Protein AF-K2CCD5-F1 (afdb_monomer)

Secondary structure (DSSP, 8-state):
------------------------STTSPPP----TT--------HHHHHHHHHHHHHHHHH-HHHHS-------------SS---EE-GGGTTT--EE--GGGHHHHHHHHHHHHHHHHHHHHHHHHHHHHHTT-

Sequence (136 aa):
MTDPVSDPATPPESDVPKEFKTCGLPGEPACKIDETGTPEAKTDTGEADAKKALKPLEDFAANPSAVLPTLPTINWAFTLPSGCAPIALPAFDPWLQEIDVCSFQPMFHDLMTVIWVMGGLFGAIGTFWRNTFSQG

Radius of gyration: 37.44 Å; Cα contacts (8 Å, |Δi|>4): 35; chains: 1; bounding box: 90×44×104 Å

Structure (mmCIF, N/CA/C/O backbone):
data_AF-K2CCD5-F1
#
_entry.id   AF-K2CCD5-F1
#
loop_
_atom_site.group_PDB
_atom_site.id
_atom_site.type_symbol
_atom_site.label_atom_id
_atom_site.label_alt_id
_atom_site.label_comp_id
_atom_site.label_asym_id
_atom_site.label_entity_id
_atom_site.label_seq_id
_atom_site.pdbx_PDB_ins_code
_atom_site.Cartn_x
_atom_site.Cartn_y
_atom_site.Cartn_z
_atom_site.occupancy
_atom_site.B_iso_or_equiv
_atom_site.auth_seq_id
_atom_site.auth_comp_id
_atom_site.auth_asym_id
_atom_site.auth_atom_id
_atom_site.pdbx_PDB_model_num
ATOM 1 N N . MET A 1 1 ? -21.209 -13.031 -58.702 1.00 47.00 1 MET A N 1
ATOM 2 C CA . MET A 1 1 ? -22.049 -14.119 -58.168 1.00 47.00 1 MET A CA 1
ATOM 3 C C . MET A 1 1 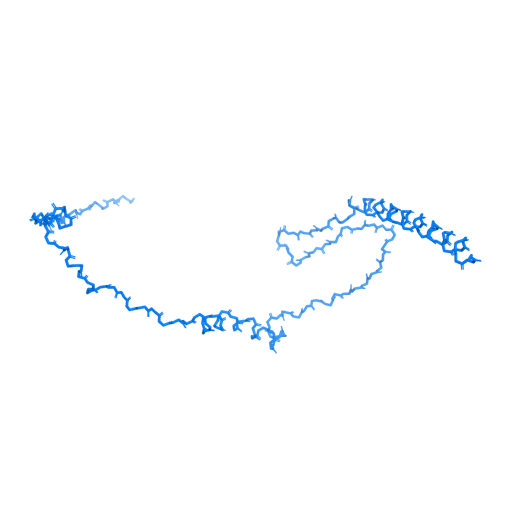? -23.062 -13.466 -57.254 1.00 47.00 1 MET A C 1
ATOM 5 O O . MET A 1 1 ? -22.756 -13.131 -56.122 1.00 47.00 1 MET A O 1
ATOM 9 N N . THR A 1 2 ? -24.188 -13.114 -57.854 1.00 50.06 2 THR A N 1
ATOM 10 C CA . THR A 1 2 ? -25.384 -12.545 -57.239 1.00 50.06 2 THR A CA 1
ATOM 11 C C . THR A 1 2 ? -26.363 -13.685 -57.052 1.00 50.06 2 THR A C 1
ATOM 13 O O . THR A 1 2 ? -26.672 -14.310 -58.056 1.00 50.06 2 THR A O 1
ATOM 16 N N . ASP A 1 3 ? -26.843 -13.902 -55.832 1.00 48.75 3 ASP A N 1
ATOM 17 C CA . ASP A 1 3 ? -28.149 -14.509 -55.562 1.00 48.75 3 ASP A CA 1
ATOM 18 C C . ASP A 1 3 ? -28.614 -14.069 -54.160 1.00 48.75 3 ASP A C 1
ATOM 20 O O . ASP A 1 3 ? -27.997 -14.445 -53.161 1.00 48.75 3 ASP A O 1
ATOM 24 N N . PRO A 1 4 ? -29.666 -13.237 -54.057 1.00 57.84 4 PRO A N 1
ATOM 25 C CA . PRO A 1 4 ? -30.461 -13.066 -52.850 1.00 57.84 4 PRO A CA 1
ATOM 26 C C . PRO A 1 4 ? -31.660 -14.028 -52.900 1.00 57.84 4 PRO A C 1
ATOM 28 O O . PRO A 1 4 ? -32.460 -13.974 -53.831 1.00 57.84 4 PRO A O 1
ATOM 31 N N . VAL A 1 5 ? -31.806 -14.906 -51.905 1.00 59.81 5 VAL A N 1
ATOM 32 C CA . VAL A 1 5 ? -32.999 -15.758 -51.773 1.00 59.81 5 VAL A CA 1
ATOM 33 C C . VAL A 1 5 ? -33.963 -15.113 -50.783 1.00 59.81 5 VAL A C 1
ATOM 35 O O . VAL A 1 5 ? -33.679 -15.010 -49.592 1.00 59.81 5 VAL A O 1
ATOM 38 N N . SER A 1 6 ? -35.079 -14.652 -51.344 1.00 52.97 6 SER A N 1
ATOM 39 C CA . SER A 1 6 ? -36.290 -14.166 -50.684 1.00 52.97 6 SER A CA 1
ATOM 40 C C . SER A 1 6 ? -37.170 -15.302 -50.134 1.00 52.97 6 SER A C 1
ATOM 42 O O . SER A 1 6 ? -37.088 -16.440 -50.590 1.00 52.97 6 SER A O 1
ATOM 44 N N . ASP A 1 7 ? -38.012 -14.916 -49.170 1.00 55.38 7 ASP A N 1
ATOM 45 C CA . ASP A 1 7 ? -38.941 -15.659 -48.296 1.00 55.38 7 ASP A CA 1
ATOM 46 C C . ASP A 1 7 ? -39.923 -16.660 -48.952 1.00 55.38 7 ASP A C 1
ATOM 48 O O . ASP A 1 7 ? -40.131 -16.657 -50.168 1.00 55.38 7 ASP A O 1
ATOM 52 N N . PRO A 1 8 ? -40.651 -17.444 -48.125 1.00 57.44 8 PRO A N 1
ATOM 53 C CA . PRO A 1 8 ? -42.028 -17.009 -47.872 1.00 57.44 8 PRO A CA 1
ATOM 54 C C . PRO A 1 8 ? -42.500 -17.134 -46.412 1.00 57.44 8 PRO A C 1
ATOM 56 O O . PRO A 1 8 ? -42.232 -18.098 -45.698 1.00 57.44 8 PRO A O 1
ATOM 59 N N . ALA A 1 9 ? -43.294 -16.135 -46.028 1.00 51.84 9 ALA A N 1
ATOM 60 C CA . ALA A 1 9 ? -44.156 -16.086 -44.855 1.00 51.84 9 ALA A CA 1
ATOM 61 C C . ALA A 1 9 ? -45.230 -17.194 -44.843 1.00 51.84 9 ALA A C 1
ATOM 63 O O . ALA A 1 9 ? -45.514 -17.766 -45.898 1.00 51.84 9 ALA A O 1
ATOM 64 N N . THR A 1 10 ? -45.880 -17.372 -43.673 1.00 48.31 10 THR A N 1
ATOM 65 C CA . THR A 1 10 ? -47.292 -17.799 -43.401 1.00 48.31 10 THR A CA 1
ATOM 66 C C . THR A 1 10 ? -47.360 -18.838 -42.254 1.00 48.31 10 THR A C 1
ATOM 68 O O . THR A 1 10 ? -46.465 -19.681 -42.219 1.00 48.31 10 THR A O 1
ATOM 71 N N . PRO A 1 11 ? -48.384 -18.891 -41.353 1.00 50.25 11 PRO A N 1
ATOM 72 C CA . PRO A 1 11 ? -49.562 -18.020 -41.110 1.00 50.25 11 PRO A CA 1
ATOM 73 C C . PRO A 1 11 ? -49.698 -17.492 -39.649 1.00 50.25 11 PRO A C 1
ATOM 75 O O . PRO A 1 11 ? -49.226 -18.137 -38.714 1.00 50.25 11 PRO A O 1
ATOM 78 N N . PRO A 1 12 ? -50.443 -16.396 -39.388 1.00 53.19 12 PRO A N 1
ATOM 79 C CA . PRO A 1 12 ? -51.080 -16.174 -38.093 1.00 53.19 12 PRO A CA 1
ATOM 80 C C . PRO A 1 12 ? -52.492 -16.782 -38.116 1.00 53.19 12 PRO A C 1
ATOM 82 O O . PRO A 1 12 ? -53.378 -16.275 -38.798 1.00 53.19 12 PRO A O 1
ATOM 85 N N . GLU A 1 13 ? -52.716 -17.863 -37.373 1.00 52.22 13 GLU A N 1
ATOM 86 C CA . GLU A 1 13 ? -54.051 -18.437 -37.185 1.00 52.22 13 GLU A CA 1
ATOM 87 C C . GLU A 1 13 ? -54.294 -18.686 -35.696 1.00 52.22 13 GLU A C 1
ATOM 89 O O . GLU A 1 13 ? -53.708 -19.577 -35.087 1.00 52.22 13 GLU A O 1
ATOM 94 N N . SER A 1 14 ? -55.124 -17.838 -35.089 1.00 44.66 14 SER A N 1
ATOM 95 C CA . SER A 1 14 ? -56.420 -18.244 -34.534 1.00 44.66 14 SER A CA 1
ATOM 96 C C . SER A 1 14 ? -56.854 -17.244 -33.458 1.00 44.66 14 SER A C 1
ATOM 98 O O . SER A 1 14 ? -56.581 -17.415 -32.268 1.00 44.66 14 SER A O 1
ATOM 100 N N . ASP A 1 15 ? -57.596 -16.223 -33.888 1.00 53.56 15 ASP A N 1
ATOM 101 C CA . ASP A 1 15 ? -58.542 -15.499 -33.042 1.00 53.56 15 ASP A CA 1
ATOM 102 C C . ASP A 1 15 ? -59.591 -16.489 -32.520 1.00 53.56 15 ASP A C 1
ATOM 104 O O . ASP A 1 15 ? -60.578 -16.804 -33.184 1.00 53.56 15 ASP A O 1
ATOM 108 N N . VAL A 1 16 ? -59.377 -17.003 -31.312 1.00 52.50 16 VAL A N 1
ATOM 109 C CA . VAL A 1 16 ? -60.480 -17.483 -30.480 1.00 52.50 16 VAL A CA 1
ATOM 110 C C . VAL A 1 16 ? -60.798 -16.339 -29.525 1.00 52.50 16 VAL A C 1
ATOM 112 O O . VAL A 1 16 ? -59.944 -16.022 -28.691 1.00 52.50 16 VAL A O 1
ATOM 115 N N . PRO A 1 17 ? -61.989 -15.716 -29.587 1.00 48.81 17 PRO A N 1
ATOM 116 C CA . PRO A 1 17 ? -62.413 -14.801 -28.543 1.00 48.81 17 PRO A CA 1
ATOM 117 C C . PRO A 1 17 ? -62.633 -15.634 -27.279 1.00 48.81 17 PRO A C 1
ATOM 119 O O . PRO A 1 17 ? -63.701 -16.196 -27.048 1.00 48.81 17 PRO A O 1
ATOM 122 N N . LYS A 1 18 ? -61.586 -15.780 -26.464 1.00 53.09 18 LYS A N 1
ATOM 123 C CA . LYS A 1 18 ? -61.735 -16.270 -25.099 1.00 53.09 18 LYS A CA 1
ATOM 124 C C . LYS A 1 18 ? -62.421 -15.148 -24.342 1.00 53.09 18 LYS A C 1
ATOM 126 O O . LYS A 1 18 ? -61.791 -14.146 -24.019 1.00 53.09 18 LYS A O 1
ATOM 131 N N . GLU A 1 19 ? -63.722 -15.294 -24.120 1.00 51.59 19 GLU A N 1
ATOM 132 C CA . GLU A 1 19 ? -64.454 -14.471 -23.166 1.00 51.59 19 GLU A CA 1
ATOM 133 C C . GLU A 1 19 ? -63.704 -14.512 -21.827 1.00 51.59 19 GLU A C 1
ATOM 135 O O . GLU A 1 19 ? -63.748 -15.504 -21.095 1.00 51.59 19 GLU A O 1
ATOM 140 N N . PHE A 1 20 ? -62.964 -13.449 -21.515 1.00 50.34 20 PHE A N 1
ATOM 141 C CA . PHE A 1 20 ? -62.382 -13.265 -20.197 1.00 50.34 20 PHE A CA 1
ATOM 142 C C . PHE A 1 20 ? -63.533 -12.948 -19.249 1.00 50.34 20 PHE A C 1
ATOM 144 O O . PHE A 1 20 ? -63.938 -11.797 -19.108 1.00 50.34 20 PHE A O 1
ATOM 151 N N . LYS A 1 21 ? -64.086 -13.977 -18.606 1.00 53.97 21 LYS A N 1
ATOM 152 C CA . LYS A 1 21 ? -64.909 -13.771 -17.416 1.00 53.97 21 LYS A CA 1
ATOM 153 C C . LYS A 1 21 ? -63.998 -13.185 -16.345 1.00 53.97 21 LYS A C 1
ATOM 155 O O . LYS A 1 21 ? -63.184 -13.893 -15.757 1.00 53.97 21 LYS A O 1
ATOM 160 N N . THR A 1 22 ? -64.093 -11.876 -16.153 1.00 58.44 22 THR A N 1
ATOM 161 C CA . THR A 1 22 ? -63.413 -11.137 -15.094 1.00 58.44 22 THR A CA 1
ATOM 162 C C . THR A 1 22 ? -63.968 -11.603 -13.759 1.00 58.44 22 THR A C 1
ATOM 164 O O . THR A 1 22 ? -64.994 -11.120 -13.311 1.00 58.44 22 THR A O 1
ATOM 167 N N . CYS A 1 23 ? -63.332 -12.581 -13.132 1.00 63.78 23 CYS A N 1
ATOM 168 C CA . CYS A 1 23 ? -63.654 -12.944 -11.762 1.00 63.78 23 CYS A CA 1
ATOM 169 C C . CYS A 1 23 ? -62.920 -11.985 -10.798 1.00 63.78 23 CYS A C 1
ATOM 171 O O . CYS A 1 23 ? -61.857 -11.456 -11.128 1.00 63.78 23 CYS A O 1
ATOM 173 N N . GLY A 1 24 ? -63.489 -11.732 -9.613 1.00 56.34 24 GLY A N 1
ATOM 174 C CA . GLY A 1 24 ? -62.881 -10.874 -8.581 1.00 56.34 24 GLY A CA 1
ATOM 175 C C . GLY A 1 24 ? -63.458 -9.458 -8.436 1.00 56.34 24 GLY A C 1
ATOM 176 O O . GLY A 1 24 ? -62.906 -8.671 -7.667 1.00 56.34 24 GLY A O 1
ATOM 177 N N . LEU A 1 25 ? -64.564 -9.121 -9.114 1.00 65.12 25 LEU A N 1
ATOM 178 C CA . LEU A 1 25 ? -65.300 -7.876 -8.857 1.00 65.12 25 LEU A CA 1
ATOM 179 C C . LEU A 1 25 ? -66.252 -8.011 -7.644 1.00 65.12 25 LEU A C 1
ATOM 181 O O . LEU A 1 25 ? -66.756 -9.106 -7.375 1.00 65.12 25 LEU A O 1
ATOM 185 N N . PRO A 1 26 ? -66.544 -6.919 -6.905 1.00 54.31 26 PRO A N 1
ATOM 186 C CA . PRO A 1 26 ? -67.436 -6.955 -5.745 1.00 54.31 26 PRO A CA 1
ATOM 187 C C . PRO A 1 26 ? -68.852 -7.409 -6.138 1.00 54.31 26 PRO A C 1
ATOM 189 O O . PRO A 1 26 ? -69.591 -6.662 -6.774 1.00 54.31 26 PRO A O 1
ATOM 192 N N . GLY A 1 27 ? -69.225 -8.634 -5.758 1.00 62.84 27 GLY A N 1
ATOM 193 C CA . GLY A 1 27 ? -70.521 -9.248 -6.080 1.00 62.84 27 GLY A CA 1
ATOM 194 C C . GLY A 1 27 ? -70.448 -10.504 -6.958 1.00 62.84 27 GLY A C 1
ATOM 195 O O . GLY A 1 27 ? -71.457 -11.194 -7.085 1.00 62.84 27 GLY A O 1
ATOM 196 N N . GLU A 1 28 ? -69.279 -10.851 -7.505 1.00 62.47 28 GLU A N 1
ATOM 197 C CA . GLU A 1 28 ? -69.051 -12.093 -8.261 1.00 62.47 28 GLU A CA 1
ATOM 198 C C . GLU A 1 28 ? -68.231 -13.125 -7.459 1.00 62.47 28 GLU A C 1
ATOM 200 O O . GLU A 1 28 ? -67.469 -12.754 -6.560 1.00 62.47 28 GLU A O 1
ATOM 205 N N . PRO A 1 29 ? -68.387 -14.439 -7.732 1.00 67.75 29 PRO A N 1
ATOM 206 C CA . PRO A 1 29 ? -67.696 -15.489 -6.985 1.00 67.75 29 PRO A CA 1
ATOM 207 C C . PRO A 1 29 ? -66.173 -15.418 -7.170 1.00 67.75 29 PRO A C 1
ATOM 209 O O . PRO A 1 29 ? -65.672 -15.063 -8.238 1.00 67.75 29 PRO A O 1
ATOM 212 N N . ALA A 1 30 ? -65.435 -15.786 -6.118 1.00 64.88 30 ALA A N 1
ATOM 213 C CA . ALA A 1 30 ? -63.974 -15.757 -6.105 1.00 64.88 30 ALA A CA 1
ATOM 214 C C . ALA A 1 30 ? -63.380 -16.560 -7.276 1.00 64.88 30 ALA A C 1
ATOM 216 O O . ALA A 1 30 ? -63.784 -17.702 -7.517 1.00 64.88 30 ALA A O 1
ATOM 217 N N . CYS A 1 31 ? -62.400 -15.977 -7.981 1.00 61.44 31 CYS A N 1
ATOM 218 C CA . CYS A 1 31 ? -61.606 -16.699 -8.972 1.00 61.44 31 CYS A CA 1
ATOM 219 C C . CYS A 1 31 ? -61.009 -17.946 -8.322 1.00 61.44 31 CYS A C 1
ATOM 221 O O . CYS A 1 31 ? -60.204 -17.841 -7.396 1.00 61.44 31 CYS A O 1
ATOM 223 N N . LYS A 1 32 ? -61.364 -19.129 -8.819 1.00 60.00 32 LYS A N 1
ATOM 224 C CA . LYS A 1 32 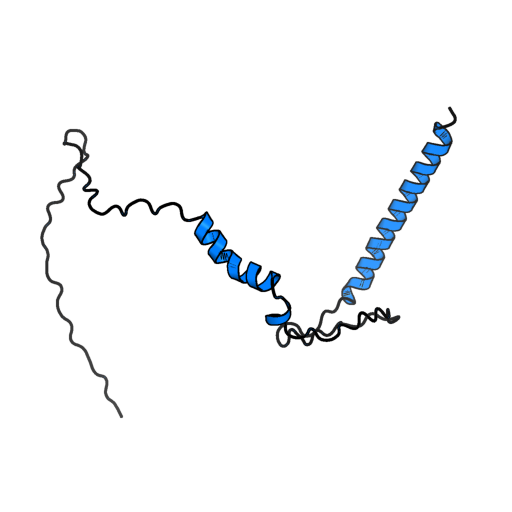? -60.640 -20.346 -8.471 1.00 60.00 32 LYS A CA 1
ATOM 225 C C . LYS A 1 32 ? -59.348 -20.326 -9.287 1.00 60.00 32 LYS A C 1
ATOM 227 O O . LYS A 1 32 ? -59.375 -20.637 -10.473 1.00 60.00 32 LYS A O 1
ATOM 232 N N . ILE A 1 33 ? -58.262 -19.846 -8.682 1.00 60.56 33 ILE A N 1
ATOM 233 C CA . ILE A 1 33 ? -56.931 -19.877 -9.293 1.00 60.56 33 ILE A CA 1
ATOM 234 C C . ILE A 1 33 ? -56.582 -21.352 -9.490 1.00 60.56 33 ILE A C 1
ATOM 236 O O . ILE A 1 33 ? -56.594 -22.136 -8.540 1.00 60.56 33 ILE A O 1
ATOM 240 N N . ASP A 1 34 ? -56.377 -21.736 -10.745 1.00 52.66 34 ASP A N 1
ATOM 241 C CA . ASP A 1 34 ? -55.930 -23.072 -11.095 1.00 52.66 34 ASP A CA 1
ATOM 242 C C . ASP A 1 34 ? -54.422 -23.153 -10.836 1.00 52.66 34 ASP A C 1
ATOM 244 O O . ASP A 1 34 ? -53.611 -22.700 -11.639 1.00 52.66 34 ASP A O 1
ATOM 248 N N . GLU A 1 35 ? -54.051 -23.687 -9.674 1.00 57.97 35 GLU A N 1
ATOM 249 C CA . GLU A 1 35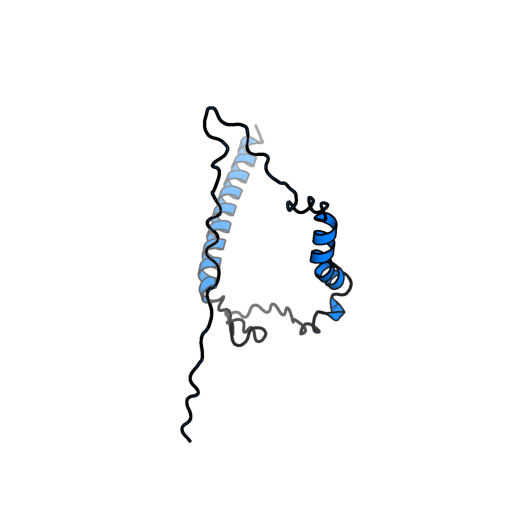 ? -52.661 -23.905 -9.247 1.00 57.97 35 GLU A CA 1
ATOM 250 C C . GLU A 1 35 ? -52.009 -25.110 -9.965 1.00 57.97 35 GLU A C 1
ATOM 252 O O . GLU A 1 35 ? -50.950 -25.583 -9.552 1.00 57.97 35 GLU A O 1
ATOM 257 N N . THR A 1 36 ? -52.605 -25.628 -11.051 1.00 56.41 36 THR A N 1
ATOM 258 C CA . THR A 1 36 ? -52.107 -26.775 -11.846 1.00 56.41 36 THR A CA 1
ATOM 259 C C . THR A 1 36 ? -50.899 -26.399 -12.726 1.00 56.41 36 THR A C 1
ATOM 261 O O . THR A 1 36 ? -50.810 -26.735 -13.906 1.00 56.41 36 THR A O 1
ATOM 264 N N . GLY A 1 37 ? -49.948 -25.669 -12.150 1.00 55.94 37 GLY A N 1
ATOM 265 C CA . GLY A 1 37 ? -48.745 -25.182 -12.819 1.00 55.94 37 GLY A CA 1
ATOM 266 C C . GLY A 1 37 ? -47.748 -24.478 -11.902 1.00 55.94 37 GLY A C 1
ATOM 267 O O . GLY A 1 37 ? -46.669 -24.122 -12.374 1.00 55.94 37 GLY A O 1
ATOM 268 N N . THR A 1 38 ? -48.062 -24.292 -10.616 1.00 61.81 38 THR A N 1
ATOM 269 C CA . THR A 1 38 ? -47.097 -23.771 -9.645 1.00 61.81 38 THR A CA 1
ATOM 270 C C . THR A 1 38 ? -46.066 -24.872 -9.382 1.00 61.81 38 THR A C 1
ATOM 272 O O . THR A 1 38 ? -46.430 -25.910 -8.824 1.00 61.81 38 THR A O 1
ATOM 275 N N . PRO A 1 39 ? -44.799 -24.723 -9.825 1.00 63.06 39 PRO A N 1
ATOM 276 C CA . PRO A 1 39 ? -43.790 -25.741 -9.575 1.00 63.06 39 PRO A CA 1
ATOM 277 C C . PRO A 1 39 ? -43.640 -25.916 -8.064 1.00 63.06 39 PRO A C 1
ATOM 279 O O . PRO A 1 39 ? -43.571 -24.928 -7.330 1.00 63.06 39 PRO A O 1
ATOM 282 N N . GLU A 1 40 ? -43.614 -27.171 -7.610 1.00 65.06 40 GLU A N 1
ATOM 283 C CA . GLU A 1 40 ? -43.409 -27.493 -6.200 1.00 65.06 40 GLU A CA 1
ATOM 284 C C . GLU A 1 40 ? -42.187 -26.739 -5.669 1.00 65.06 40 GLU A C 1
ATOM 286 O O . GLU A 1 40 ? -41.166 -26.614 -6.356 1.00 65.06 40 GLU A O 1
ATOM 291 N N . ALA A 1 41 ? -42.309 -26.205 -4.451 1.00 60.38 41 ALA A N 1
ATOM 292 C CA . ALA A 1 41 ? -41.226 -25.496 -3.793 1.00 60.38 41 ALA A CA 1
ATOM 293 C C . ALA A 1 41 ? -39.973 -26.377 -3.824 1.00 60.38 41 ALA A C 1
ATOM 295 O O . ALA A 1 41 ? -39.948 -27.465 -3.246 1.00 60.38 41 ALA A O 1
ATOM 296 N N . LYS A 1 42 ? -38.949 -25.918 -4.550 1.00 63.12 42 LYS A N 1
ATOM 297 C CA . LYS A 1 42 ? -37.672 -26.618 -4.662 1.00 63.12 42 LYS A CA 1
ATOM 298 C C . LYS A 1 42 ? -37.170 -26.861 -3.240 1.00 63.12 42 LYS A C 1
ATOM 300 O O . LYS A 1 42 ? -37.006 -25.904 -2.487 1.00 63.12 42 LYS A O 1
ATOM 305 N N . THR A 1 43 ? -36.982 -28.126 -2.868 1.00 64.56 43 THR A N 1
ATOM 306 C CA . THR A 1 43 ? -36.388 -28.504 -1.579 1.00 64.56 43 THR A CA 1
ATOM 307 C C . THR A 1 43 ? -35.116 -27.697 -1.367 1.00 64.56 43 THR A C 1
ATOM 309 O O . THR A 1 43 ? -34.301 -27.622 -2.283 1.00 64.56 43 THR A O 1
ATOM 312 N N . ASP A 1 44 ? -34.982 -27.079 -0.197 1.00 62.38 44 ASP A N 1
ATOM 313 C CA . ASP A 1 44 ? -33.926 -26.120 0.119 1.00 62.38 44 ASP A CA 1
ATOM 314 C C . ASP A 1 44 ? -32.541 -26.791 0.034 1.00 62.38 44 ASP A C 1
ATOM 316 O O . ASP A 1 44 ? -32.082 -27.465 0.957 1.00 62.38 44 ASP A O 1
ATOM 320 N N . THR A 1 45 ? -31.901 -26.688 -1.133 1.00 61.81 45 THR A N 1
ATOM 321 C CA . THR A 1 45 ? -30.590 -27.282 -1.423 1.00 61.81 45 THR A CA 1
ATOM 322 C C . THR A 1 45 ? -29.441 -26.331 -1.118 1.00 61.81 45 THR A C 1
ATOM 324 O O . THR A 1 45 ? -28.304 -26.653 -1.454 1.00 61.81 45 THR A O 1
ATOM 327 N N . GLY A 1 46 ? -29.688 -25.196 -0.451 1.00 68.56 46 GLY A N 1
ATOM 328 C CA . GLY A 1 46 ? -28.686 -24.150 -0.225 1.00 68.56 46 GLY A CA 1
ATOM 329 C C . GLY A 1 46 ? -27.372 -24.666 0.371 1.00 68.56 46 GLY A C 1
ATOM 330 O O . GLY A 1 46 ? -26.298 -24.258 -0.063 1.00 68.56 46 GLY A O 1
ATOM 331 N N . GLU A 1 47 ? -27.427 -25.632 1.290 1.00 68.56 47 GLU A N 1
ATOM 332 C CA . GLU A 1 47 ? -26.218 -26.230 1.872 1.00 68.56 47 GLU A CA 1
ATOM 333 C C . GLU A 1 47 ? -25.474 -27.157 0.891 1.00 68.56 47 GLU A C 1
ATOM 335 O O . GLU A 1 47 ? -24.242 -27.183 0.858 1.00 68.56 47 GLU A O 1
ATOM 340 N N . ALA A 1 48 ? -26.202 -27.903 0.057 1.00 73.31 48 ALA A N 1
ATOM 341 C CA . ALA A 1 48 ? -25.617 -28.769 -0.965 1.00 73.31 48 ALA A CA 1
ATOM 342 C C . ALA A 1 48 ? -25.030 -27.955 -2.130 1.00 73.31 48 ALA A C 1
ATOM 344 O O . ALA A 1 48 ? -23.957 -28.287 -2.639 1.00 73.31 48 ALA A O 1
ATOM 345 N N . ASP A 1 49 ? -25.690 -26.863 -2.506 1.00 74.56 49 ASP A N 1
ATOM 346 C CA . ASP A 1 49 ? -25.239 -25.941 -3.543 1.00 74.56 49 ASP A CA 1
ATOM 347 C C . ASP A 1 49 ? -24.043 -25.110 -3.068 1.00 74.56 49 ASP A C 1
ATOM 349 O O . ASP A 1 49 ? -23.081 -24.949 -3.821 1.00 74.56 49 ASP A O 1
ATOM 353 N N . ALA A 1 50 ? -24.022 -24.682 -1.801 1.00 73.94 50 ALA A N 1
ATOM 354 C CA . ALA A 1 50 ? -22.858 -24.036 -1.195 1.00 73.94 50 ALA A CA 1
ATOM 355 C C . ALA A 1 50 ? -21.645 -24.978 -1.152 1.00 73.94 50 ALA A C 1
ATOM 357 O O . ALA A 1 50 ? -20.553 -24.599 -1.575 1.00 73.94 50 ALA A O 1
ATOM 358 N N . LYS A 1 51 ? -21.832 -26.238 -0.732 1.00 76.31 51 LYS A N 1
ATOM 359 C CA . LYS A 1 51 ? -20.759 -27.250 -0.757 1.00 76.31 51 LYS A CA 1
ATOM 360 C C . LYS A 1 51 ? -20.278 -27.539 -2.179 1.00 76.31 51 LYS A C 1
ATOM 362 O O . LYS A 1 51 ? -19.085 -27.708 -2.408 1.00 76.31 51 LYS A O 1
ATOM 367 N N . LYS A 1 52 ? -21.177 -27.554 -3.164 1.00 80.00 52 LYS A N 1
ATOM 368 C CA . LYS A 1 52 ? -20.808 -27.732 -4.575 1.00 80.00 52 LYS A CA 1
ATOM 369 C C . LYS A 1 52 ? -20.048 -26.526 -5.137 1.00 80.00 52 LYS A C 1
ATOM 371 O O . LYS A 1 52 ? -19.133 -26.725 -5.931 1.00 80.00 52 LYS A O 1
ATOM 376 N N . ALA A 1 53 ? -20.394 -25.311 -4.720 1.00 78.88 53 ALA A N 1
ATOM 377 C CA . ALA A 1 53 ? -19.711 -24.085 -5.128 1.00 78.88 53 ALA A CA 1
ATOM 378 C C . ALA A 1 53 ? -18.317 -23.940 -4.493 1.00 78.88 53 ALA A C 1
ATOM 380 O O . ALA A 1 53 ? -17.419 -23.388 -5.124 1.00 78.88 53 ALA A O 1
ATOM 381 N N . LEU A 1 54 ? -18.122 -24.453 -3.273 1.00 82.31 54 LEU A N 1
ATOM 382 C CA . LEU A 1 54 ? -16.853 -24.369 -2.539 1.00 82.31 54 LEU A CA 1
ATOM 383 C C . LEU A 1 54 ? -15.888 -25.526 -2.817 1.00 82.31 54 LEU A C 1
ATOM 385 O O . LEU A 1 54 ? -14.695 -25.381 -2.565 1.00 82.31 54 LEU A O 1
ATOM 389 N N . LYS A 1 55 ? -16.359 -26.634 -3.401 1.00 81.81 55 LYS A N 1
ATOM 390 C CA . LYS A 1 55 ? -15.513 -27.782 -3.770 1.00 81.81 55 LYS A CA 1
ATOM 391 C C . LYS A 1 55 ? -14.230 -27.423 -4.534 1.00 81.81 55 LYS A C 1
ATOM 393 O O . LYS A 1 55 ? -13.180 -27.905 -4.134 1.00 81.81 55 LYS A O 1
ATOM 398 N N . PRO A 1 56 ? -14.245 -26.551 -5.562 1.00 79.69 56 PRO A N 1
ATOM 399 C CA . PRO A 1 56 ? -13.017 -26.169 -6.266 1.00 79.69 56 PRO A CA 1
ATOM 400 C C . PRO A 1 56 ? -11.987 -25.475 -5.365 1.00 79.69 56 PRO A C 1
ATOM 402 O O . PRO A 1 56 ? -10.785 -25.601 -5.585 1.00 79.69 56 PRO A O 1
ATOM 405 N N . LEU A 1 57 ? -12.450 -24.746 -4.346 1.00 78.50 57 LEU A N 1
ATOM 406 C CA . LEU A 1 57 ? -11.589 -24.088 -3.368 1.00 78.50 57 LEU A CA 1
ATOM 407 C C . LEU A 1 57 ? -11.054 -25.085 -2.332 1.00 78.50 57 LEU A C 1
ATOM 409 O O . LEU A 1 57 ? -9.888 -24.998 -1.956 1.00 78.50 57 LEU A O 1
ATOM 413 N N . GLU A 1 58 ? -11.875 -26.046 -1.901 1.00 81.50 58 GLU A N 1
ATOM 414 C CA . GLU A 1 58 ? -11.445 -27.150 -1.033 1.00 81.50 58 GLU A CA 1
ATOM 415 C C . GLU A 1 58 ? -10.414 -28.048 -1.733 1.00 81.50 58 GLU A C 1
ATOM 417 O O . GLU A 1 58 ? -9.383 -28.372 -1.144 1.00 81.50 58 GLU A O 1
ATOM 422 N N . ASP A 1 59 ? -10.635 -28.376 -3.007 1.00 80.44 59 ASP A N 1
ATOM 423 C CA . ASP A 1 59 ? -9.711 -29.163 -3.829 1.00 80.44 59 ASP A CA 1
ATOM 424 C C . ASP A 1 59 ? -8.380 -28.416 -4.045 1.00 80.44 59 ASP A C 1
ATOM 426 O O . ASP A 1 59 ? -7.304 -29.017 -3.968 1.00 80.44 59 ASP A O 1
ATOM 430 N N . PHE A 1 60 ? -8.435 -27.092 -4.236 1.00 80.81 60 PHE A N 1
ATOM 431 C CA . PHE A 1 60 ? -7.250 -26.231 -4.290 1.00 80.81 60 PHE A CA 1
ATOM 432 C C . PHE A 1 60 ? -6.496 -26.189 -2.953 1.00 80.81 60 PHE A C 1
ATOM 434 O O . PHE A 1 60 ? -5.270 -26.277 -2.933 1.00 80.81 60 PHE A O 1
ATOM 441 N N . ALA A 1 61 ? -7.210 -26.082 -1.831 1.00 81.00 61 ALA A N 1
ATOM 442 C CA . ALA A 1 61 ? -6.611 -26.053 -0.498 1.00 81.00 61 ALA A CA 1
ATOM 443 C C . ALA A 1 61 ? -5.975 -27.398 -0.110 1.00 81.00 61 ALA A C 1
ATOM 445 O O . ALA A 1 61 ? -4.941 -27.419 0.558 1.00 81.00 61 ALA A O 1
ATOM 446 N N . ALA A 1 62 ? -6.565 -28.515 -0.544 1.00 84.25 62 ALA A N 1
ATOM 447 C CA . ALA A 1 62 ? -6.042 -29.853 -0.295 1.00 84.25 62 ALA A CA 1
ATOM 448 C C . ALA A 1 62 ? -4.777 -30.158 -1.115 1.00 84.25 62 ALA A C 1
ATOM 450 O O . ALA A 1 62 ? -3.898 -30.866 -0.626 1.00 84.25 62 ALA A O 1
ATOM 451 N N . ASN A 1 63 ? -4.659 -29.627 -2.340 1.00 77.94 63 ASN A N 1
ATOM 452 C CA . ASN A 1 63 ? -3.515 -29.866 -3.229 1.00 77.94 63 ASN A CA 1
ATOM 453 C C . ASN A 1 63 ? -3.061 -28.588 -3.961 1.00 77.94 63 ASN A C 1
ATOM 455 O O . ASN A 1 63 ? -3.163 -28.500 -5.190 1.00 77.94 63 ASN A O 1
ATOM 459 N N . PRO A 1 64 ? -2.485 -27.608 -3.244 1.00 71.00 64 PRO A N 1
ATOM 460 C CA . PRO A 1 64 ? -2.093 -26.332 -3.844 1.00 71.00 64 PRO A CA 1
ATOM 461 C C . PRO A 1 64 ? -1.001 -26.499 -4.909 1.00 71.00 64 PRO A C 1
ATOM 463 O O . PRO A 1 64 ? -0.955 -25.749 -5.879 1.00 71.00 64 PRO A O 1
ATOM 466 N N . SER A 1 65 ? -0.149 -27.518 -4.775 1.00 71.25 65 SER A N 1
ATOM 467 C CA . SER A 1 65 ? 0.946 -27.827 -5.702 1.00 71.25 65 SER A CA 1
ATOM 468 C C . SER A 1 65 ? 0.506 -28.448 -7.032 1.00 71.25 65 SER A C 1
ATOM 470 O O . SER A 1 65 ? 1.305 -28.483 -7.963 1.00 71.25 65 SER A O 1
ATOM 472 N N . ALA A 1 66 ? -0.732 -28.944 -7.139 1.00 71.69 66 ALA A N 1
ATOM 473 C CA . ALA A 1 66 ? -1.270 -29.493 -8.386 1.00 71.69 66 ALA A CA 1
ATOM 474 C C . ALA A 1 66 ? -1.858 -28.407 -9.304 1.00 71.69 66 ALA A C 1
ATOM 476 O O . ALA A 1 66 ? -1.996 -28.626 -10.506 1.00 71.69 66 ALA A O 1
ATOM 477 N N . VAL A 1 67 ? -2.212 -27.250 -8.734 1.00 66.69 67 VAL A N 1
ATOM 478 C CA . VAL A 1 67 ? -2.896 -26.153 -9.437 1.00 66.69 67 VAL A CA 1
ATOM 479 C C . VAL A 1 67 ? -1.999 -24.928 -9.579 1.00 66.69 67 VAL A C 1
ATOM 481 O O . VAL A 1 67 ? -2.067 -24.232 -10.591 1.00 66.69 67 VAL A O 1
ATOM 484 N N . LEU A 1 68 ? -1.142 -24.655 -8.592 1.00 69.38 68 LEU A N 1
ATOM 485 C CA . LEU A 1 68 ? -0.188 -23.563 -8.697 1.00 69.38 68 LEU A CA 1
ATOM 486 C C . LEU A 1 68 ? 1.003 -24.009 -9.554 1.00 69.38 68 LEU A C 1
ATOM 488 O O . LEU A 1 68 ? 1.660 -24.994 -9.204 1.00 69.38 68 LEU A O 1
ATOM 492 N N . PRO A 1 69 ? 1.333 -23.292 -10.646 1.00 70.06 69 PRO A N 1
ATOM 493 C CA . PRO A 1 69 ? 2.619 -23.484 -11.301 1.00 70.06 69 PRO A CA 1
ATOM 494 C C . PRO A 1 69 ? 3.724 -23.274 -10.262 1.00 70.06 69 PRO A C 1
ATOM 496 O O . PRO A 1 69 ? 3.545 -22.492 -9.325 1.00 70.06 69 PRO A O 1
ATOM 499 N N . THR A 1 70 ? 4.860 -23.964 -10.410 1.00 67.81 70 THR A N 1
ATOM 500 C CA . THR A 1 70 ? 6.034 -23.738 -9.557 1.00 67.81 70 THR A CA 1
ATOM 501 C C . THR A 1 70 ? 6.321 -22.245 -9.533 1.00 67.81 70 THR A C 1
ATOM 503 O O . THR A 1 70 ? 6.750 -21.683 -10.544 1.00 67.81 70 THR A O 1
ATOM 506 N N . LEU A 1 71 ? 6.007 -21.606 -8.402 1.00 63.31 71 LEU A N 1
ATOM 507 C CA . LEU A 1 71 ? 6.213 -20.180 -8.233 1.00 63.31 71 LEU A CA 1
ATOM 508 C C . LEU A 1 71 ? 7.697 -19.929 -8.505 1.00 63.31 71 LEU A C 1
ATOM 510 O O . LEU A 1 71 ? 8.532 -20.665 -7.963 1.00 63.31 71 LEU A O 1
ATOM 514 N N . PRO A 1 72 ? 8.045 -18.952 -9.360 1.00 65.31 72 PRO A N 1
ATOM 515 C CA . PRO A 1 72 ? 9.440 -18.589 -9.534 1.00 65.31 72 PRO A CA 1
ATOM 516 C C . PRO A 1 72 ? 10.010 -18.309 -8.149 1.00 65.31 72 PRO A C 1
ATOM 518 O O . PRO A 1 72 ? 9.306 -17.766 -7.298 1.00 65.31 72 PRO A O 1
ATOM 521 N N . THR A 1 73 ? 11.249 -18.722 -7.896 1.00 64.00 73 THR A N 1
ATOM 522 C CA . THR A 1 73 ? 11.912 -18.473 -6.618 1.00 64.00 73 THR A CA 1
ATOM 523 C C . THR A 1 73 ? 11.924 -16.965 -6.384 1.00 64.00 73 THR A C 1
ATOM 525 O O . THR A 1 73 ? 12.757 -16.251 -6.944 1.00 64.00 73 THR A O 1
ATOM 528 N N . ILE A 1 74 ? 10.955 -16.466 -5.611 1.00 56.41 74 ILE A N 1
ATOM 529 C CA . ILE A 1 74 ? 10.881 -15.066 -5.216 1.00 56.41 74 ILE A CA 1
ATOM 530 C C . ILE A 1 74 ? 12.040 -14.896 -4.248 1.00 56.41 74 ILE A C 1
ATOM 532 O O . ILE A 1 74 ? 11.943 -15.196 -3.058 1.00 56.41 74 ILE A O 1
ATOM 536 N N . ASN A 1 75 ? 13.183 -14.489 -4.791 1.00 56.47 75 ASN A N 1
ATOM 537 C CA . ASN A 1 75 ? 14.2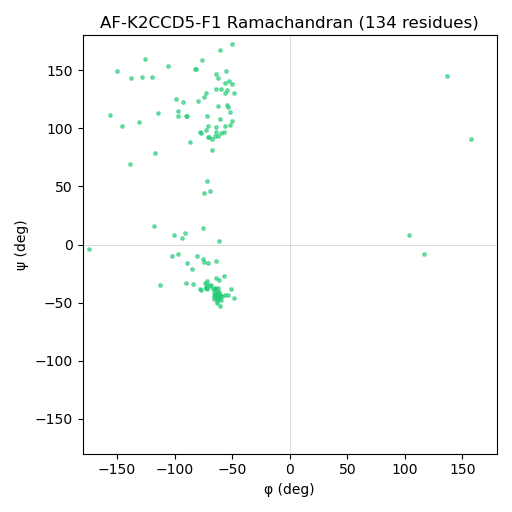82 -13.996 -3.995 1.00 56.47 75 ASN A CA 1
ATOM 538 C C . ASN A 1 75 ? 13.766 -12.724 -3.328 1.00 56.47 75 ASN A C 1
ATOM 540 O O . ASN A 1 75 ? 13.790 -11.650 -3.921 1.00 56.47 75 ASN A O 1
ATOM 544 N N . TRP A 1 76 ? 13.309 -12.846 -2.083 1.00 50.97 76 TRP A N 1
ATOM 545 C CA . TRP A 1 76 ? 13.087 -11.725 -1.170 1.00 50.97 76 TRP A CA 1
ATOM 546 C C . TRP A 1 76 ? 14.430 -11.115 -0.755 1.00 50.97 76 TRP A C 1
ATOM 548 O O . TRP A 1 76 ? 14.688 -10.873 0.423 1.00 50.97 76 TRP A O 1
ATOM 558 N N . ALA A 1 77 ? 15.321 -10.896 -1.723 1.00 55.00 77 ALA A N 1
ATOM 559 C CA . ALA A 1 77 ? 16.496 -10.074 -1.563 1.00 55.00 77 ALA A CA 1
ATOM 560 C C . ALA A 1 77 ? 15.989 -8.642 -1.393 1.00 55.00 77 ALA A C 1
ATOM 562 O O . ALA A 1 77 ? 15.932 -7.853 -2.330 1.00 55.00 77 ALA A O 1
ATOM 563 N N . PHE A 1 78 ? 15.581 -8.330 -0.164 1.00 50.78 78 PHE A N 1
ATOM 564 C CA . PHE A 1 78 ? 15.286 -6.991 0.318 1.00 50.78 78 PHE A CA 1
ATOM 565 C C . PHE A 1 78 ? 16.617 -6.245 0.476 1.00 50.78 78 PHE A C 1
ATOM 567 O O . PHE A 1 78 ? 16.990 -5.770 1.544 1.00 50.78 78 PHE A O 1
ATOM 574 N N . THR A 1 79 ? 17.403 -6.192 -0.597 1.00 53.66 79 THR A N 1
ATOM 575 C CA . THR A 1 79 ? 18.445 -5.190 -0.718 1.00 53.66 79 THR A CA 1
ATOM 576 C C . THR A 1 79 ? 17.689 -3.911 -0.983 1.00 53.66 79 THR A C 1
ATOM 578 O O . THR A 1 79 ? 17.249 -3.714 -2.108 1.00 53.66 79 THR A O 1
ATOM 581 N N . LEU A 1 80 ? 17.472 -3.093 0.048 1.00 53.19 80 LEU A N 1
ATOM 582 C CA . LEU A 1 80 ? 17.105 -1.694 -0.144 1.00 53.19 80 LEU A CA 1
ATOM 583 C C . LEU A 1 80 ? 18.225 -1.101 -1.000 1.00 53.19 80 LEU A C 1
ATOM 585 O O . LEU A 1 80 ? 19.321 -0.878 -0.469 1.00 53.19 80 LEU A O 1
ATOM 589 N N . PRO A 1 81 ? 18.027 -0.902 -2.315 1.00 54.84 81 PRO A N 1
ATOM 590 C CA . PRO A 1 81 ? 18.972 -0.095 -3.045 1.00 54.84 81 PRO A CA 1
ATOM 591 C C . PRO A 1 81 ? 18.864 1.285 -2.389 1.00 54.84 81 PRO A C 1
ATOM 593 O O . PRO A 1 81 ? 17.780 1.719 -1.995 1.00 54.84 81 PRO A O 1
ATOM 596 N N . SER A 1 82 ? 19.968 2.006 -2.245 1.00 61.94 82 SER A N 1
ATOM 597 C CA . SER A 1 82 ? 19.922 3.394 -1.768 1.00 61.94 82 SER A CA 1
ATOM 598 C C . SER A 1 82 ? 19.128 4.330 -2.701 1.00 61.94 82 SER A C 1
ATOM 600 O O . SER A 1 82 ? 19.052 5.527 -2.442 1.00 61.94 82 SER A O 1
ATOM 602 N N . GLY A 1 83 ? 18.533 3.798 -3.775 1.00 63.41 83 GLY A N 1
ATOM 603 C CA . GLY A 1 83 ? 17.563 4.452 -4.635 1.00 63.41 83 GLY A CA 1
ATOM 604 C C . GLY A 1 83 ? 16.316 3.588 -4.809 1.00 63.41 83 GLY A C 1
ATOM 605 O O . GLY A 1 83 ? 16.386 2.361 -4.876 1.00 63.41 83 GLY A O 1
ATOM 606 N N . CYS A 1 84 ? 15.164 4.241 -4.894 1.00 72.19 84 CYS A N 1
ATOM 607 C CA . CYS A 1 84 ? 13.940 3.568 -5.280 1.00 72.19 84 CYS A CA 1
ATOM 608 C C . CYS A 1 84 ? 13.970 3.295 -6.793 1.00 72.19 84 CYS A C 1
ATOM 610 O O . CYS A 1 84 ? 14.216 4.210 -7.578 1.00 72.19 84 CYS A O 1
ATOM 612 N N . ALA A 1 85 ? 13.743 2.044 -7.193 1.00 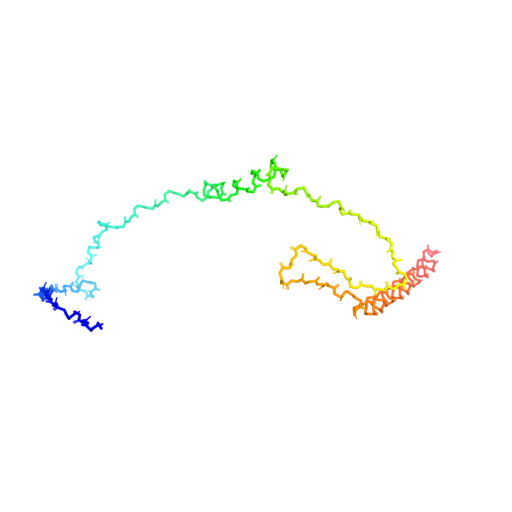78.44 85 ALA A N 1
ATOM 613 C CA . ALA A 1 85 ? 13.580 1.651 -8.588 1.00 78.44 85 ALA A CA 1
ATOM 614 C C . ALA A 1 85 ? 12.189 1.019 -8.785 1.00 78.44 85 ALA A C 1
ATOM 616 O O . ALA A 1 85 ? 11.729 0.312 -7.881 1.00 78.44 85 ALA A O 1
ATOM 617 N N . PRO A 1 86 ? 11.528 1.242 -9.937 1.00 80.38 86 PRO A N 1
ATOM 618 C CA . PRO A 1 86 ? 10.265 0.590 -10.261 1.00 80.38 86 PRO A CA 1
ATOM 619 C C . PRO A 1 86 ? 10.393 -0.933 -10.197 1.00 80.38 86 PRO A C 1
ATOM 621 O O . PRO A 1 86 ? 11.387 -1.512 -10.644 1.00 80.38 86 PRO A O 1
ATOM 624 N N . ILE A 1 87 ? 9.378 -1.591 -9.640 1.00 80.44 87 ILE A N 1
ATOM 625 C CA . ILE A 1 87 ? 9.334 -3.051 -9.566 1.00 80.44 87 ILE A CA 1
ATOM 626 C C . ILE A 1 87 ? 8.660 -3.551 -10.842 1.00 80.44 87 ILE A C 1
ATOM 628 O O . ILE A 1 87 ? 7.458 -3.357 -11.034 1.00 80.44 87 ILE A O 1
ATOM 632 N N . ALA A 1 88 ? 9.437 -4.195 -11.713 1.00 81.19 88 ALA A N 1
ATOM 633 C CA . ALA A 1 88 ? 8.910 -4.847 -12.905 1.00 81.19 88 ALA A CA 1
ATOM 634 C C . ALA A 1 88 ? 8.151 -6.124 -12.516 1.00 81.19 88 ALA A C 1
ATOM 636 O O . ALA A 1 88 ? 8.674 -6.970 -11.783 1.00 81.19 88 ALA A O 1
ATOM 637 N N . LEU A 1 89 ? 6.928 -6.277 -13.023 1.00 82.44 89 LEU A N 1
ATOM 638 C CA . LEU A 1 89 ? 6.073 -7.434 -12.760 1.00 82.44 89 LEU A CA 1
ATOM 639 C C . LEU A 1 89 ? 5.801 -8.198 -14.063 1.00 82.44 89 LEU A C 1
ATOM 641 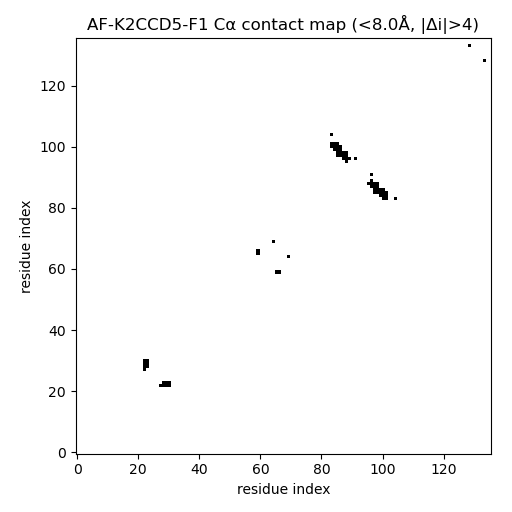O O . LEU A 1 89 ? 4.712 -8.096 -14.626 1.00 82.44 89 LEU A O 1
ATOM 645 N N . PRO A 1 90 ? 6.752 -9.026 -14.538 1.00 76.19 90 PRO A N 1
ATOM 646 C CA . PRO A 1 90 ? 6.610 -9.727 -15.816 1.00 76.19 90 PRO A CA 1
ATOM 647 C C . PRO A 1 90 ? 5.441 -10.729 -15.839 1.00 76.19 90 PRO A C 1
ATOM 649 O O . PRO A 1 90 ? 5.042 -11.184 -16.90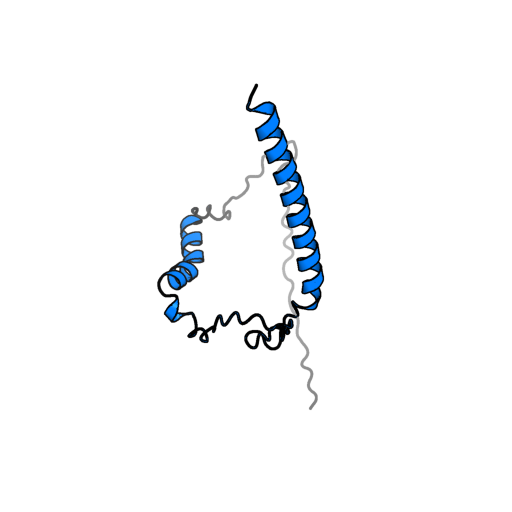3 1.00 76.19 90 PRO A O 1
ATOM 652 N N . ALA A 1 91 ? 4.877 -11.075 -14.677 1.00 80.62 91 ALA A N 1
ATOM 653 C CA . ALA A 1 91 ? 3.743 -11.988 -14.557 1.00 80.62 91 ALA A CA 1
ATOM 654 C C . ALA A 1 91 ? 2.405 -11.406 -15.056 1.00 80.62 91 ALA A C 1
ATOM 656 O O . ALA A 1 91 ? 1.465 -12.172 -15.259 1.00 80.62 91 ALA A O 1
ATOM 657 N N . PHE A 1 92 ? 2.302 -10.084 -15.241 1.00 78.88 92 PHE A N 1
ATOM 658 C CA . PHE A 1 92 ? 1.054 -9.400 -15.607 1.00 78.88 92 PHE A CA 1
ATOM 659 C C . PHE A 1 92 ? 1.116 -8.688 -16.968 1.00 78.88 92 PHE A C 1
ATOM 661 O O . PHE A 1 92 ? 0.248 -7.868 -17.275 1.00 78.88 92 PHE A O 1
ATOM 668 N N . ASP A 1 93 ? 2.104 -9.004 -17.807 1.00 78.75 93 ASP A N 1
ATOM 669 C CA . ASP A 1 93 ? 2.177 -8.506 -19.186 1.00 78.75 93 ASP A CA 1
ATOM 670 C C . ASP A 1 93 ? 0.976 -9.039 -20.006 1.00 78.75 93 ASP A C 1
ATOM 672 O O . ASP A 1 93 ? 0.647 -10.226 -19.891 1.00 78.75 93 ASP A O 1
ATOM 676 N N . PRO A 1 94 ? 0.262 -8.214 -20.807 1.00 79.94 94 PRO A N 1
ATOM 677 C CA . PRO A 1 94 ? 0.507 -6.806 -21.162 1.00 79.94 94 PRO A CA 1
ATOM 678 C C . PRO A 1 94 ? -0.199 -5.748 -20.301 1.00 79.94 94 PRO A C 1
ATOM 680 O O . PRO A 1 94 ? -0.159 -4.563 -20.624 1.00 79.94 94 PRO A O 1
ATOM 683 N N . TRP A 1 95 ? -0.893 -6.142 -19.237 1.00 83.19 95 TRP A N 1
ATOM 684 C CA . TRP A 1 95 ? -1.807 -5.257 -18.509 1.00 83.19 95 TRP A CA 1
ATOM 685 C C . TRP A 1 95 ? -1.110 -4.388 -17.462 1.00 83.19 95 TRP A C 1
ATOM 687 O O . TRP A 1 95 ? -1.534 -3.257 -17.230 1.00 83.19 95 TRP A O 1
ATOM 697 N N . LEU A 1 96 ? -0.057 -4.906 -16.823 1.00 81.56 96 LEU A N 1
ATOM 698 C CA . LEU A 1 96 ? 0.689 -4.192 -15.790 1.00 81.56 96 LEU A CA 1
ATOM 699 C C . LEU A 1 96 ? 2.171 -4.571 -15.854 1.00 81.56 96 LEU A C 1
ATOM 701 O O . LEU A 1 96 ? 2.571 -5.643 -15.409 1.00 81.56 96 LEU A O 1
ATOM 705 N N . GLN A 1 97 ? 2.976 -3.685 -16.433 1.00 81.19 97 GLN A N 1
ATOM 706 C CA . GLN A 1 97 ? 4.390 -3.950 -16.720 1.00 81.19 97 GLN A CA 1
ATOM 707 C C . GLN A 1 97 ? 5.300 -3.546 -15.553 1.00 81.19 97 GLN A C 1
ATOM 709 O O . GLN A 1 97 ? 6.296 -4.214 -15.266 1.00 81.19 97 GLN A O 1
ATOM 714 N N . GLU A 1 98 ? 4.922 -2.496 -14.828 1.00 83.50 98 GLU A N 1
ATOM 715 C CA . GLU A 1 98 ? 5.687 -1.961 -13.709 1.00 83.50 98 GLU A CA 1
ATOM 716 C C . GLU A 1 98 ? 4.775 -1.323 -12.660 1.00 83.50 98 GLU A C 1
ATOM 718 O O . GLU A 1 98 ? 3.712 -0.784 -12.973 1.00 83.50 98 GLU A O 1
ATOM 723 N N . ILE A 1 99 ? 5.204 -1.384 -11.400 1.00 82.25 99 ILE A N 1
ATOM 724 C CA . ILE A 1 99 ? 4.642 -0.572 -10.322 1.00 82.25 99 ILE A CA 1
ATOM 725 C C . ILE A 1 99 ? 5.729 0.389 -9.856 1.00 82.25 99 ILE A C 1
ATOM 727 O O . ILE A 1 99 ? 6.732 -0.018 -9.261 1.00 82.25 99 ILE A O 1
ATOM 731 N N . ASP A 1 100 ? 5.502 1.677 -10.103 1.00 84.94 100 ASP A N 1
ATOM 732 C CA . ASP A 1 100 ? 6.351 2.747 -9.595 1.00 84.94 100 ASP A CA 1
ATOM 733 C C . ASP A 1 100 ? 5.904 3.178 -8.188 1.00 84.94 100 ASP A C 1
ATOM 735 O O . ASP A 1 100 ? 5.099 4.091 -7.999 1.00 84.94 100 ASP A O 1
ATOM 739 N N . VAL A 1 101 ? 6.451 2.504 -7.175 1.00 81.12 101 VAL A N 1
ATOM 740 C CA . VAL A 1 101 ? 6.267 2.869 -5.757 1.00 81.12 101 VAL A CA 1
ATOM 741 C C . VAL A 1 101 ? 7.105 4.104 -5.384 1.00 81.12 101 VAL A C 1
ATOM 743 O O . VAL A 1 101 ? 6.898 4.719 -4.335 1.00 81.12 101 VAL A O 1
ATOM 746 N N . CYS A 1 102 ? 8.044 4.508 -6.238 1.00 82.31 102 CYS A N 1
ATOM 747 C CA . CYS A 1 102 ? 9.035 5.533 -5.933 1.00 82.31 102 CYS A CA 1
ATOM 748 C C . CYS A 1 102 ? 8.454 6.932 -5.920 1.00 82.31 102 CYS A C 1
ATOM 750 O O . CYS A 1 102 ? 8.844 7.747 -5.084 1.00 82.31 102 CYS A O 1
ATOM 752 N N . SER A 1 103 ? 7.456 7.179 -6.760 1.00 85.44 103 SER A N 1
ATOM 753 C CA . SER A 1 103 ? 6.681 8.419 -6.737 1.00 85.44 103 SER A CA 1
ATOM 754 C C . SER A 1 103 ? 6.012 8.690 -5.377 1.00 85.44 103 SER A C 1
ATOM 756 O O . SER A 1 103 ? 5.851 9.847 -4.989 1.00 85.44 103 SER A O 1
ATOM 758 N N . PHE A 1 104 ? 5.701 7.646 -4.599 1.00 85.12 104 PHE A N 1
ATOM 759 C CA . PHE A 1 104 ? 5.069 7.757 -3.278 1.00 85.12 104 PHE A CA 1
ATOM 760 C C . PHE A 1 104 ? 6.055 7.705 -2.103 1.00 85.12 104 PHE A C 1
ATOM 762 O O . PHE A 1 104 ? 5.670 7.974 -0.963 1.00 85.12 104 PHE A O 1
ATOM 769 N N . GLN A 1 105 ? 7.330 7.399 -2.348 1.00 83.69 105 GLN A N 1
ATOM 770 C CA . GLN A 1 105 ? 8.365 7.326 -1.315 1.00 83.69 105 GLN A CA 1
ATOM 771 C C . GLN A 1 105 ? 8.483 8.593 -0.437 1.00 83.69 105 GLN A C 1
ATOM 773 O O . GLN A 1 105 ? 8.571 8.435 0.786 1.00 83.69 105 GLN A O 1
ATOM 778 N N . PRO A 1 106 ? 8.446 9.833 -0.975 1.00 87.75 106 PRO A N 1
ATOM 779 C CA . PRO A 1 106 ? 8.485 11.026 -0.126 1.00 87.75 106 PRO A CA 1
ATOM 780 C C . PRO A 1 106 ? 7.240 11.145 0.761 1.00 87.75 106 PRO A C 1
ATOM 782 O O . PRO A 1 106 ? 7.355 11.454 1.942 1.00 87.75 106 PRO A O 1
ATOM 785 N N . MET A 1 107 ? 6.062 10.788 0.244 1.00 90.38 107 MET A N 1
ATOM 786 C CA . MET A 1 107 ? 4.814 10.851 1.009 1.00 90.38 107 MET A CA 1
ATOM 787 C C . MET A 1 107 ? 4.827 9.896 2.210 1.00 90.38 107 MET A C 1
ATOM 789 O O . MET A 1 107 ? 4.406 10.269 3.304 1.00 90.38 107 MET A O 1
ATOM 793 N N . PHE A 1 108 ? 5.337 8.672 2.036 1.00 85.94 108 PHE A N 1
ATOM 794 C CA . PHE A 1 108 ? 5.472 7.725 3.147 1.00 85.94 108 PHE A CA 1
ATOM 795 C C . PHE A 1 108 ? 6.497 8.184 4.182 1.00 85.94 108 PHE A C 1
ATOM 797 O O . PHE A 1 108 ? 6.271 8.011 5.381 1.00 85.94 108 PHE A O 1
ATOM 804 N N . HIS A 1 109 ? 7.600 8.782 3.733 1.00 88.19 109 HIS A N 1
ATOM 805 C CA . HIS A 1 109 ? 8.603 9.343 4.630 1.00 88.19 109 HIS A CA 1
ATOM 806 C C . HIS A 1 109 ? 8.014 10.474 5.485 1.00 88.19 109 HIS A C 1
ATOM 808 O O . HIS A 1 109 ? 8.183 10.480 6.707 1.00 88.19 109 HIS A O 1
ATOM 814 N N . ASP A 1 110 ? 7.262 11.384 4.873 1.00 93.12 110 ASP A N 1
ATOM 815 C CA . ASP A 1 110 ? 6.620 12.495 5.574 1.00 93.12 110 ASP A CA 1
ATOM 816 C C . ASP A 1 110 ? 5.555 12.000 6.558 1.00 93.12 110 ASP A C 1
ATOM 818 O O . ASP A 1 110 ? 5.549 12.402 7.725 1.00 93.12 110 ASP A O 1
ATOM 822 N N . LEU A 1 111 ? 4.705 11.058 6.136 1.00 94.75 111 LEU A N 1
ATOM 823 C CA . LEU A 1 111 ? 3.676 10.463 6.992 1.00 94.75 111 LEU A CA 1
ATOM 824 C C . LEU A 1 111 ? 4.288 9.781 8.219 1.00 94.75 111 LEU A C 1
ATOM 826 O O . LEU A 1 111 ? 3.841 10.003 9.346 1.00 94.75 111 LEU A O 1
ATOM 830 N N . MET A 1 112 ? 5.325 8.968 8.012 1.00 89.69 112 MET A N 1
ATOM 831 C CA . MET A 1 112 ? 6.011 8.300 9.113 1.00 89.69 112 MET A CA 1
ATOM 832 C C . MET A 1 112 ? 6.666 9.321 10.035 1.00 89.69 112 MET A C 1
ATOM 834 O O . MET A 1 112 ? 6.510 9.217 11.248 1.00 89.69 112 MET A O 1
ATOM 838 N N . THR A 1 113 ? 7.315 10.353 9.495 1.00 94.69 113 THR A N 1
ATOM 839 C CA . THR A 1 113 ? 7.925 11.415 10.307 1.00 94.69 113 THR A CA 1
ATOM 840 C C . THR A 1 113 ? 6.895 12.073 11.228 1.00 94.69 113 THR A C 1
ATOM 842 O O . THR A 1 113 ? 7.157 12.229 12.420 1.00 94.69 113 THR A O 1
ATOM 845 N N . VAL A 1 114 ? 5.691 12.371 10.732 1.00 95.94 114 VAL A N 1
ATOM 846 C CA . VAL A 1 114 ? 4.598 12.914 11.557 1.00 95.94 114 VAL A CA 1
ATOM 847 C C . VAL A 1 114 ? 4.194 11.943 12.668 1.00 95.94 114 VAL A C 1
ATOM 849 O O . VAL A 1 114 ? 4.058 12.357 13.820 1.00 95.94 114 VAL A O 1
ATOM 852 N N . ILE A 1 115 ? 4.037 10.654 12.357 1.00 96.69 115 ILE A N 1
ATOM 853 C CA . ILE A 1 115 ? 3.672 9.628 13.347 1.00 96.69 115 ILE A CA 1
ATOM 854 C C . ILE A 1 115 ? 4.739 9.519 14.439 1.00 96.69 115 ILE A C 1
ATOM 856 O O . ILE A 1 115 ? 4.403 9.504 15.622 1.00 96.69 115 ILE A O 1
ATOM 860 N N . TRP A 1 116 ? 6.017 9.484 14.064 1.00 95.25 116 TRP A N 1
ATOM 861 C CA . TRP A 1 116 ? 7.130 9.405 15.010 1.00 95.25 116 TRP A CA 1
ATOM 862 C C . TRP A 1 116 ? 7.219 10.647 15.895 1.00 95.25 116 TRP A C 1
ATOM 864 O O . TRP A 1 116 ? 7.398 10.520 17.106 1.00 95.25 116 TRP A O 1
ATOM 874 N N . VAL A 1 117 ? 7.037 11.840 15.324 1.00 97.00 117 VAL A N 1
ATOM 875 C CA . VAL A 1 117 ? 7.029 13.098 16.083 1.00 97.00 117 VAL A CA 1
ATOM 876 C C . VAL A 1 117 ? 5.866 13.130 17.073 1.00 97.00 117 VAL A C 1
ATOM 878 O O . VAL A 1 117 ? 6.078 13.400 18.255 1.00 97.00 117 VAL A O 1
ATOM 881 N N . MET A 1 118 ? 4.649 12.808 16.630 1.00 96.75 118 MET A N 1
ATOM 882 C CA . MET A 1 118 ? 3.469 12.799 17.499 1.00 96.75 118 MET A CA 1
ATOM 883 C C . MET A 1 118 ? 3.576 11.720 18.579 1.00 96.75 118 MET A C 1
ATOM 885 O O . MET A 1 118 ? 3.328 11.995 19.752 1.00 96.75 118 MET A O 1
ATOM 889 N N . GLY A 1 119 ? 4.008 10.512 18.214 1.00 96.94 119 GLY A N 1
ATOM 890 C CA . GLY A 1 119 ? 4.250 9.419 19.153 1.00 96.94 119 GLY A CA 1
ATOM 891 C C . GLY A 1 119 ? 5.313 9.772 20.195 1.00 96.94 119 GLY A C 1
ATOM 892 O O . GLY A 1 119 ? 5.104 9.544 21.386 1.00 96.94 119 GLY A O 1
ATOM 893 N N . GLY A 1 120 ? 6.415 10.398 19.776 1.00 96.62 120 GLY A N 1
ATOM 894 C CA . GLY A 1 120 ? 7.463 10.886 20.672 1.00 96.62 120 GLY A CA 1
ATOM 895 C C . GLY A 1 120 ? 6.967 11.975 21.624 1.00 96.62 120 GLY A C 1
ATOM 896 O O . GLY A 1 120 ? 7.243 11.915 22.822 1.00 96.62 120 GLY A O 1
ATOM 897 N N . LEU A 1 121 ? 6.177 12.930 21.125 1.00 97.38 121 LEU A N 1
ATOM 898 C CA . LEU A 1 121 ? 5.594 14.001 21.934 1.00 97.38 121 LEU A CA 1
ATOM 899 C C . LEU A 1 121 ? 4.632 13.453 22.996 1.00 97.38 121 LEU A C 1
ATOM 901 O O . LEU A 1 121 ? 4.778 13.767 24.179 1.00 97.38 121 LEU A O 1
ATOM 905 N N . PHE A 1 122 ? 3.679 12.604 22.605 1.00 96.25 122 PHE A N 1
ATOM 906 C CA . PHE A 1 122 ? 2.748 11.988 23.555 1.00 96.25 122 PHE A CA 1
ATOM 907 C C . PHE A 1 122 ? 3.464 11.061 24.541 1.00 96.25 122 PHE A C 1
ATOM 909 O O . PHE A 1 122 ? 3.132 11.064 25.727 1.00 96.25 122 PHE A O 1
ATOM 916 N N . GLY A 1 123 ? 4.482 10.323 24.093 1.00 96.00 123 GLY A N 1
ATOM 917 C CA . GLY A 1 123 ? 5.323 9.501 24.964 1.00 96.00 123 GLY A CA 1
ATOM 918 C C . GLY A 1 123 ? 6.082 10.328 26.006 1.00 96.00 123 GLY A C 1
ATOM 919 O O . GLY A 1 123 ? 6.120 9.958 27.183 1.00 96.00 123 GLY A O 1
ATOM 920 N N . ALA A 1 124 ? 6.632 11.479 25.612 1.00 95.50 124 ALA A N 1
ATOM 921 C CA . ALA A 1 124 ? 7.319 12.396 26.519 1.00 95.50 124 ALA A CA 1
ATOM 922 C C . ALA A 1 124 ? 6.358 13.004 27.554 1.00 95.50 124 ALA A C 1
ATOM 924 O O . ALA A 1 124 ? 6.649 12.970 28.751 1.00 95.50 124 ALA A O 1
ATOM 925 N N . ILE A 1 125 ? 5.188 13.486 27.119 1.00 95.06 125 ILE A N 1
ATOM 926 C CA . ILE A 1 125 ? 4.148 14.023 28.014 1.00 95.06 125 ILE A CA 1
ATOM 927 C C . ILE A 1 125 ? 3.664 12.942 28.987 1.00 95.06 125 ILE A C 1
ATOM 929 O O . ILE A 1 125 ? 3.567 13.197 30.187 1.00 95.06 125 ILE A O 1
ATOM 933 N N . GLY A 1 126 ? 3.403 11.728 28.498 1.00 93.62 126 GLY A N 1
ATOM 934 C CA . GLY A 1 126 ? 2.979 10.601 29.330 1.00 93.62 126 GLY A CA 1
ATOM 935 C C . GLY A 1 126 ? 4.030 10.219 30.372 1.00 93.62 126 GLY A C 1
ATOM 936 O O . GLY A 1 126 ? 3.700 9.986 31.534 1.00 93.62 126 GLY A O 1
ATOM 937 N N . THR A 1 127 ? 5.309 10.224 29.990 1.00 93.25 127 THR A N 1
ATOM 938 C CA . THR A 1 127 ? 6.419 9.952 30.915 1.00 93.25 127 THR A CA 1
ATOM 939 C C . THR A 1 127 ? 6.544 11.043 31.975 1.00 93.25 127 THR A C 1
ATOM 941 O O . THR A 1 127 ? 6.723 10.726 33.151 1.00 93.25 127 THR A O 1
ATOM 944 N N . PHE A 1 128 ? 6.396 12.313 31.587 1.00 93.12 128 PHE A N 1
ATOM 945 C CA . PHE A 1 128 ? 6.396 13.444 32.513 1.00 93.12 128 PHE A CA 1
ATOM 946 C C . PHE A 1 128 ? 5.255 13.335 33.532 1.00 93.12 128 PHE A C 1
ATOM 948 O O . PHE A 1 128 ? 5.513 13.321 34.733 1.00 93.12 128 PHE A O 1
ATOM 955 N N . TRP A 1 129 ? 4.013 13.162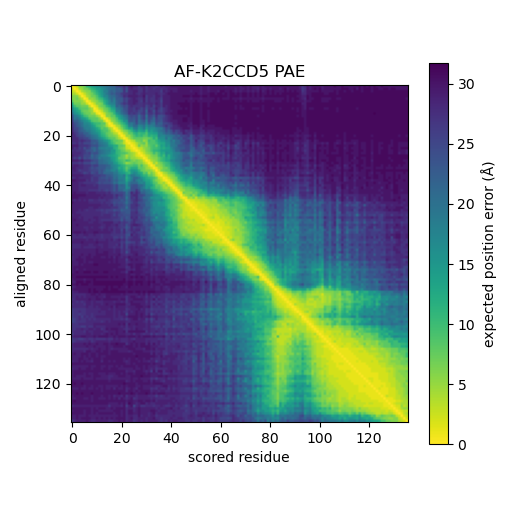 33.071 1.00 92.06 129 TRP A N 1
ATOM 956 C CA . TRP A 1 129 ? 2.848 13.019 33.951 1.00 92.06 129 TRP A CA 1
ATOM 957 C C . TRP A 1 129 ? 2.984 11.834 34.904 1.00 92.06 129 TRP A C 1
ATOM 959 O O . TRP A 1 129 ? 2.728 11.974 36.100 1.00 92.06 129 TRP A O 1
ATOM 969 N N . ARG A 1 130 ? 3.445 10.682 34.401 1.00 90.69 130 ARG A N 1
ATOM 970 C CA . ARG A 1 130 ? 3.693 9.510 35.244 1.00 90.69 130 ARG A CA 1
ATOM 971 C C . ARG A 1 130 ? 4.732 9.812 36.317 1.00 90.69 130 ARG A C 1
ATOM 973 O O . ARG A 1 130 ? 4.523 9.445 37.462 1.00 90.69 130 ARG A O 1
ATOM 980 N N . ASN A 1 131 ? 5.835 10.473 35.979 1.00 88.88 131 ASN A N 1
ATOM 981 C CA . ASN A 1 131 ? 6.903 10.728 36.942 1.00 88.88 131 ASN A CA 1
ATOM 982 C C . ASN A 1 131 ? 6.522 11.793 37.986 1.00 88.88 131 ASN A C 1
ATOM 984 O O . ASN A 1 131 ? 6.869 11.655 39.154 1.00 88.88 131 ASN A O 1
ATOM 988 N N . THR A 1 132 ? 5.786 12.830 37.583 1.00 89.56 132 THR A N 1
ATOM 989 C CA . THR A 1 132 ? 5.395 13.937 38.466 1.00 89.56 132 THR A CA 1
ATOM 990 C C . THR A 1 132 ? 4.240 13.574 39.398 1.00 89.56 132 THR A C 1
ATOM 992 O O . THR A 1 132 ? 4.269 13.962 40.561 1.00 89.56 132 THR A O 1
ATOM 995 N N . PHE A 1 133 ? 3.239 12.823 38.928 1.00 83.12 133 PHE A N 1
ATOM 996 C CA . PHE A 1 133 ? 2.024 12.548 39.709 1.00 83.12 133 PHE A CA 1
ATOM 997 C C . PHE A 1 133 ? 1.979 11.155 40.353 1.00 83.12 133 PHE A C 1
ATOM 999 O O . PHE A 1 133 ? 1.117 10.913 41.186 1.00 83.12 133 PHE A O 1
ATOM 1006 N N . SER A 1 134 ? 2.896 10.238 40.020 1.00 77.38 134 SER A N 1
ATOM 1007 C CA . SER A 1 134 ? 2.969 8.915 40.671 1.00 77.38 134 SER A CA 1
ATOM 1008 C C . SER A 1 134 ? 3.677 8.924 42.033 1.00 77.38 134 SER A C 1
ATOM 1010 O O . SER A 1 134 ? 3.675 7.894 42.701 1.00 77.38 134 SER A 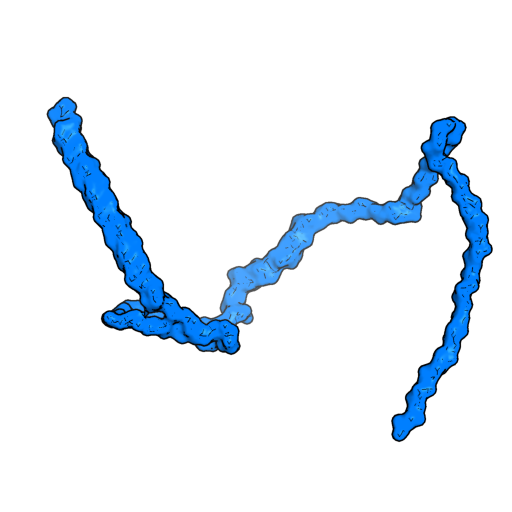O 1
ATOM 1012 N N . GLN A 1 135 ? 4.336 10.020 42.422 1.00 67.69 135 GLN A N 1
ATOM 1013 C CA . GLN A 1 135 ? 5.078 10.121 43.691 1.00 67.69 135 GLN A CA 1
ATOM 1014 C C . GLN A 1 135 ? 4.305 10.868 44.797 1.00 67.69 135 GLN A C 1
ATOM 1016 O O . GLN A 1 135 ? 4.890 11.167 45.837 1.00 67.69 135 GLN A O 1
ATOM 1021 N N . GLY A 1 136 ? 3.026 11.190 44.565 1.00 58.88 136 GLY A N 1
ATOM 1022 C CA . GLY A 1 136 ? 2.129 11.839 45.529 1.00 58.88 136 GLY A CA 1
ATOM 1023 C C . GLY A 1 136 ? 1.181 10.866 46.213 1.00 58.88 136 GLY A C 1
ATOM 1024 O O . GLY A 1 136 ? 0.828 9.849 45.577 1.00 58.88 136 GLY A O 1
#

pLDDT: mean 71.97, std 15.07, range [44.66, 97.38]

Foldseek 3Di:
DDDDDDDDDDDDDDPDPPPPPDADPVPHDHDPPPCVPVPPDPDPCVVVVVCVVCVVVVVCVVCVPVPDDPDPPPPPPPPPDPAQDWDADPVDPPPQGTDRCRVCVVVVVVVVVVVVVVVVVVVVVVVVCCVPVVVD

Solvent-accessible surface area (backbone atoms only — not comparable to full-atom values): 9151 Å² total; per-residue (Å²): 140,86,84,86,88,78,86,83,90,87,82,94,84,78,92,68,88,72,79,77,77,79,58,66,50,100,91,54,68,74,64,79,78,80,68,90,72,67,74,74,81,74,75,87,48,63,69,60,52,48,53,64,68,43,42,67,56,52,54,40,70,76,40,49,77,83,72,47,70,84,71,74,85,77,74,80,71,78,68,77,57,100,56,79,68,64,49,71,36,82,91,41,65,92,82,41,58,62,49,67,61,50,84,49,46,64,58,54,52,52,52,48,50,52,51,52,51,52,52,50,51,52,50,50,52,52,51,49,51,50,63,68,60,68,79,109

Mean predicted aligned error: 21.11 Å